Protein AF-A0A432F0V0-F1 (afdb_monomer_lite)

Sequence (83 aa):
IKGGRAAGQRFIENVELLSHLANVGDAKSLVIHPASTTHHRMDAKALQAAGISEGLIRLSVGLEDPQDLLQDLETALRAAQKA

Radius of gyration: 12.71 Å; chains: 1; bounding box: 31×26×32 Å

Structure (mmCIF, N/CA/C/O backbone):
data_AF-A0A432F0V0-F1
#
_entry.id   AF-A0A432F0V0-F1
#
loop_
_atom_site.group_PDB
_atom_site.id
_atom_site.type_symbol
_atom_site.label_atom_id
_atom_site.label_alt_id
_atom_site.label_comp_id
_atom_site.label_asym_id
_atom_site.label_entity_id
_atom_site.label_seq_id
_atom_site.pdbx_PDB_ins_code
_atom_site.Cartn_x
_atom_site.Cartn_y
_atom_site.Cartn_z
_atom_site.occupancy
_atom_site.B_iso_or_equiv
_atom_site.auth_seq_id
_atom_site.auth_comp_id
_atom_site.auth_asym_id
_atom_site.auth_atom_id
_atom_site.pdbx_PDB_model_num
ATOM 1 N N . ILE A 1 1 ? -1.619 -1.796 -8.258 1.00 92.62 1 ILE A N 1
ATOM 2 C CA . ILE A 1 1 ? -1.945 -0.389 -8.582 1.00 92.62 1 ILE A CA 1
ATOM 3 C C . ILE A 1 1 ? -1.697 -0.137 -10.064 1.00 92.62 1 ILE A C 1
ATOM 5 O O . ILE A 1 1 ? -0.654 -0.532 -10.577 1.00 92.62 1 ILE A O 1
ATOM 9 N N . LYS A 1 2 ? -2.670 0.457 -10.768 1.00 93.69 2 LYS A N 1
ATOM 10 C CA . LYS A 1 2 ? -2.500 0.882 -12.169 1.00 93.69 2 LYS A CA 1
ATOM 11 C C . LYS A 1 2 ? -1.520 2.061 -12.217 1.00 93.69 2 LYS A C 1
ATOM 13 O O . LYS A 1 2 ? -1.583 2.919 -11.344 1.00 93.69 2 LYS A O 1
ATOM 18 N N . GLY A 1 3 ? -0.621 2.079 -13.202 1.00 93.56 3 GLY A N 1
ATOM 19 C CA . GLY A 1 3 ? 0.479 3.056 -13.285 1.00 93.56 3 GLY A CA 1
ATOM 20 C C . GLY A 1 3 ? 1.836 2.549 -12.767 1.00 93.56 3 GLY A C 1
ATOM 21 O O . GLY A 1 3 ? 2.784 3.325 -12.676 1.00 93.56 3 GLY A O 1
ATOM 22 N N . GLY A 1 4 ? 1.946 1.252 -12.450 1.00 95.88 4 GLY A N 1
ATOM 23 C CA . GLY A 1 4 ? 3.222 0.578 -12.185 1.00 95.88 4 GLY A CA 1
ATOM 24 C C . GLY A 1 4 ? 3.995 1.157 -11.000 1.00 95.88 4 GLY A C 1
ATOM 25 O O . GLY A 1 4 ? 3.395 1.594 -10.015 1.00 95.88 4 GLY A O 1
ATOM 26 N N . A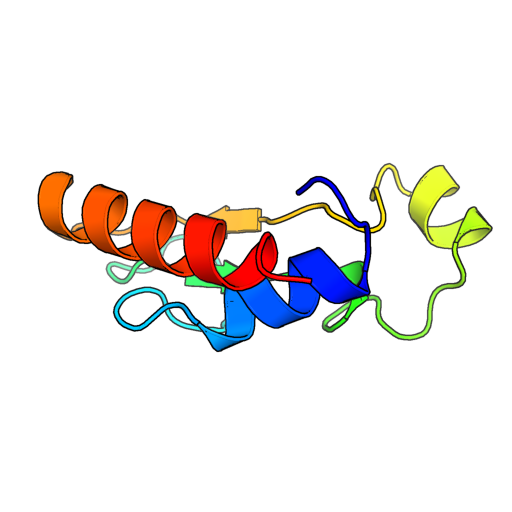RG A 1 5 ? 5.330 1.166 -11.117 1.00 95.69 5 ARG A N 1
ATOM 27 C CA . ARG A 1 5 ? 6.247 1.507 -10.019 1.00 95.69 5 ARG A CA 1
ATOM 28 C C . ARG A 1 5 ? 6.019 2.913 -9.472 1.00 95.69 5 ARG A C 1
ATOM 30 O O . ARG A 1 5 ? 5.990 3.096 -8.259 1.00 95.69 5 ARG A O 1
ATOM 37 N N . ALA A 1 6 ? 5.811 3.890 -10.355 1.00 96.19 6 ALA A N 1
ATOM 38 C CA . ALA A 1 6 ? 5.588 5.279 -9.965 1.00 96.19 6 ALA A CA 1
ATOM 39 C C . ALA A 1 6 ? 4.280 5.449 -9.179 1.00 96.19 6 ALA A C 1
ATOM 41 O O . ALA A 1 6 ? 4.270 6.077 -8.124 1.00 96.19 6 ALA A O 1
ATOM 42 N N . ALA A 1 7 ? 3.183 4.850 -9.653 1.00 97.50 7 ALA A N 1
ATOM 43 C CA . ALA A 1 7 ? 1.906 4.924 -8.949 1.00 97.50 7 ALA A CA 1
ATOM 44 C C . ALA A 1 7 ? 1.925 4.134 -7.630 1.00 97.50 7 ALA A C 1
ATOM 46 O O . ALA A 1 7 ? 1.351 4.585 -6.643 1.00 97.50 7 ALA A O 1
ATOM 47 N N . GLY A 1 8 ? 2.605 2.983 -7.586 1.00 97.00 8 GLY A N 1
ATOM 48 C CA . GLY A 1 8 ? 2.785 2.208 -6.357 1.00 97.00 8 GLY A CA 1
ATOM 49 C C . GLY A 1 8 ? 3.603 2.949 -5.297 1.00 97.00 8 GLY A C 1
ATOM 50 O O . GLY A 1 8 ? 3.230 2.935 -4.127 1.00 97.00 8 GLY A O 1
ATOM 51 N N . GLN A 1 9 ? 4.664 3.652 -5.706 1.00 96.75 9 GLN A N 1
ATOM 52 C CA . GLN A 1 9 ? 5.445 4.506 -4.812 1.00 96.75 9 GLN A CA 1
ATOM 53 C C . GLN A 1 9 ? 4.609 5.678 -4.279 1.00 96.75 9 GLN A C 1
ATOM 55 O O . GLN A 1 9 ? 4.538 5.861 -3.067 1.00 96.75 9 GLN A O 1
ATOM 60 N N . ARG A 1 10 ? 3.905 6.407 -5.157 1.00 97.06 10 ARG A N 1
ATOM 61 C CA . ARG A 1 10 ? 3.013 7.501 -4.736 1.00 97.06 10 ARG A CA 1
ATOM 62 C C . ARG A 1 10 ? 1.936 7.022 -3.770 1.00 97.06 10 ARG A C 1
ATOM 64 O O . ARG A 1 10 ? 1.639 7.720 -2.814 1.00 97.06 10 ARG A O 1
ATOM 71 N N . PHE A 1 11 ? 1.356 5.847 -4.017 1.00 97.88 11 PHE A N 1
ATOM 72 C CA . PHE A 1 11 ? 0.347 5.267 -3.137 1.00 97.88 11 PHE A CA 1
ATOM 73 C C . PHE A 1 11 ? 0.879 5.107 -1.712 1.00 97.88 11 PHE A C 1
ATOM 75 O O . PHE A 1 11 ? 0.259 5.615 -0.787 1.00 97.88 11 PHE A O 1
ATOM 82 N N . ILE A 1 12 ? 2.032 4.447 -1.536 1.00 96.75 12 ILE A N 1
ATOM 83 C CA . ILE A 1 12 ? 2.573 4.250 -0.188 1.00 96.75 12 ILE A CA 1
ATOM 84 C C . ILE A 1 12 ? 2.959 5.596 0.439 1.00 9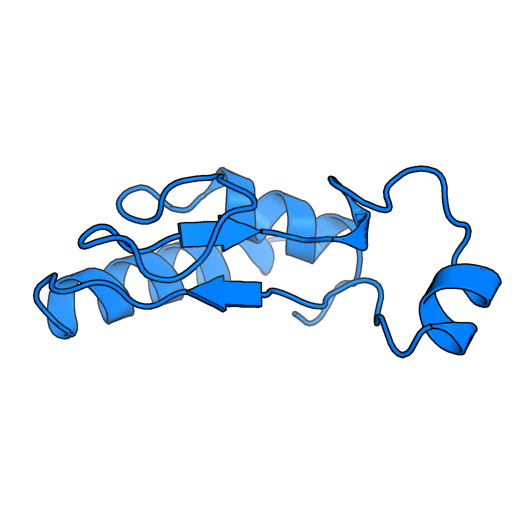6.75 12 ILE A C 1
ATOM 86 O O . ILE A 1 12 ? 2.591 5.872 1.562 1.00 96.75 12 ILE A O 1
ATOM 90 N N . GLU A 1 13 ? 3.572 6.521 -0.296 1.00 96.25 13 GLU A N 1
ATOM 91 C CA . GLU A 1 13 ? 3.936 7.845 0.241 1.00 96.25 13 GLU A CA 1
ATOM 92 C C . GLU A 1 13 ? 2.740 8.715 0.687 1.00 96.25 13 GLU A C 1
ATOM 94 O O . GLU A 1 13 ? 2.961 9.737 1.330 1.00 96.25 13 GLU A O 1
ATOM 99 N N . ASN A 1 14 ? 1.501 8.344 0.341 1.00 97.12 14 ASN A N 1
ATOM 100 C CA . ASN A 1 14 ? 0.282 9.096 0.661 1.00 97.12 14 ASN A CA 1
ATOM 101 C C . ASN A 1 14 ? -0.665 8.358 1.624 1.00 97.12 14 ASN A C 1
ATOM 103 O O . ASN A 1 14 ? -1.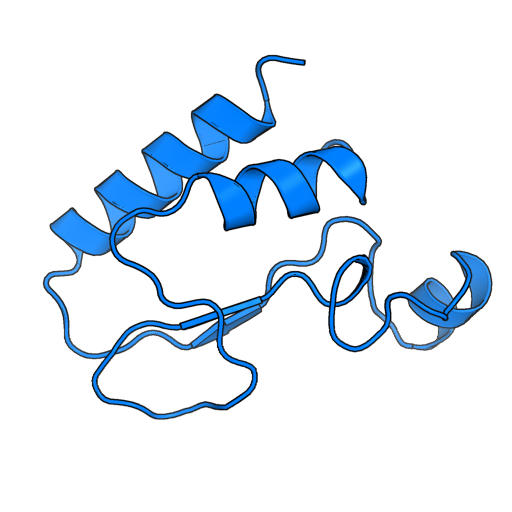804 8.796 1.778 1.00 97.12 14 ASN A O 1
ATOM 107 N N . VAL A 1 15 ? -0.239 7.251 2.240 1.00 97.06 15 VAL A N 1
ATOM 108 C CA . VAL A 1 15 ? -0.960 6.718 3.406 1.00 97.06 15 VAL A CA 1
ATOM 109 C C . VAL A 1 15 ? -0.588 7.520 4.654 1.00 97.06 15 VAL A C 1
ATOM 111 O O . VAL A 1 15 ? 0.570 7.900 4.836 1.00 97.06 15 VAL A O 1
ATOM 114 N N . GLU A 1 16 ? -1.564 7.779 5.513 1.00 96.38 16 GLU A N 1
ATOM 115 C CA . GLU A 1 16 ? -1.384 8.514 6.769 1.00 96.38 16 GLU A CA 1
ATOM 116 C C . GLU A 1 16 ? -1.525 7.600 7.993 1.00 96.38 16 GLU A C 1
ATOM 118 O O . GLU A 1 16 ? -0.887 7.845 9.020 1.00 96.38 16 GLU A O 1
ATOM 123 N N . LEU A 1 17 ? -2.321 6.530 7.886 1.00 97.06 17 LEU A N 1
ATOM 124 C CA . LEU A 1 17 ? -2.552 5.575 8.970 1.00 97.06 17 LEU A CA 1
ATOM 125 C C . LEU A 1 17 ? -1.623 4.359 8.865 1.00 97.06 17 LEU A C 1
ATOM 127 O O . LEU A 1 17 ? -1.014 3.946 9.858 1.00 97.06 17 LEU A O 1
ATOM 131 N N . LEU A 1 18 ? -1.497 3.776 7.669 1.00 97.12 18 LEU A N 1
ATOM 132 C CA . LEU A 1 18 ? -0.674 2.583 7.467 1.00 97.12 18 LEU A CA 1
ATOM 133 C C . LEU A 1 18 ? 0.829 2.896 7.581 1.00 97.12 18 LEU A C 1
ATOM 135 O O . LEU A 1 18 ? 1.340 3.865 7.028 1.00 97.12 18 LEU A O 1
ATOM 139 N N . SER A 1 19 ? 1.580 2.022 8.255 1.00 95.62 19 SER A N 1
ATOM 140 C CA . SER A 1 19 ? 3.022 2.205 8.479 1.00 95.62 19 SER A CA 1
ATOM 141 C C . SER A 1 19 ? 3.896 1.501 7.431 1.00 95.62 19 SER A C 1
ATOM 143 O O . SER A 1 19 ? 3.641 0.361 7.039 1.00 95.62 19 SER A O 1
ATOM 145 N N . HIS A 1 20 ? 4.990 2.147 7.016 1.00 93.50 20 HIS A N 1
ATOM 146 C CA . HIS A 1 20 ? 5.929 1.629 6.010 1.00 93.50 20 HIS A CA 1
ATOM 147 C C . HIS A 1 20 ? 6.922 0.631 6.601 1.00 93.50 20 HIS A C 1
ATOM 149 O O . HIS A 1 20 ? 8.088 0.957 6.831 1.00 93.50 20 HIS A O 1
ATOM 155 N N . LEU A 1 21 ? 6.472 -0.596 6.854 1.00 91.75 21 LEU A N 1
ATOM 156 C CA . LEU A 1 21 ? 7.314 -1.628 7.451 1.00 91.75 21 LEU A CA 1
ATOM 157 C C . LEU A 1 21 ? 7.195 -2.971 6.723 1.00 91.75 21 LEU A C 1
ATOM 159 O O . LEU A 1 21 ? 6.158 -3.345 6.174 1.00 91.75 21 LEU A O 1
ATOM 163 N N . ALA A 1 22 ? 8.307 -3.708 6.705 1.00 89.25 22 ALA A N 1
ATOM 164 C CA . ALA A 1 22 ? 8.427 -4.967 5.972 1.00 89.25 22 ALA A CA 1
ATOM 165 C C . ALA A 1 22 ? 7.971 -6.204 6.773 1.00 89.25 22 ALA A C 1
ATOM 167 O O . ALA A 1 22 ? 7.783 -7.267 6.170 1.00 89.25 22 ALA A O 1
ATOM 168 N N . ASN A 1 23 ? 7.743 -6.089 8.086 1.00 89.94 23 ASN A N 1
ATOM 169 C CA . ASN A 1 23 ? 7.203 -7.170 8.922 1.00 89.94 23 ASN A CA 1
ATOM 170 C C . ASN A 1 23 ? 5.707 -7.434 8.644 1.00 89.94 23 ASN A C 1
ATOM 172 O O . ASN A 1 23 ? 5.109 -6.818 7.759 1.00 89.94 23 ASN A O 1
ATOM 176 N N . VAL A 1 24 ? 5.137 -8.424 9.338 1.00 89.94 24 VAL A N 1
ATOM 177 C CA . VAL A 1 24 ? 3.745 -8.892 9.210 1.00 89.94 24 VAL A CA 1
ATOM 178 C C . VAL A 1 24 ? 3.234 -9.297 10.598 1.00 89.94 24 VAL A C 1
ATOM 180 O O . VAL A 1 24 ? 4.025 -9.788 11.403 1.00 89.94 24 VAL A O 1
ATOM 183 N N . GLY A 1 25 ? 1.933 -9.126 10.856 1.00 85.56 25 GLY A N 1
ATOM 184 C CA . GLY A 1 25 ? 1.271 -9.606 12.081 1.00 85.56 25 GLY A CA 1
ATOM 185 C C . GLY A 1 25 ? 1.376 -8.671 13.290 1.00 85.56 25 GLY A C 1
ATOM 186 O O . GLY A 1 25 ? 1.262 -9.130 14.422 1.00 85.56 25 GLY A O 1
ATOM 187 N N . ASP A 1 26 ? 1.622 -7.382 13.055 1.00 91.12 26 ASP A N 1
ATOM 188 C CA . ASP A 1 26 ? 1.566 -6.344 14.088 1.00 91.12 26 ASP A CA 1
ATOM 189 C C . ASP A 1 26 ? 0.104 -5.938 14.367 1.00 91.12 26 ASP A C 1
ATOM 191 O O . ASP A 1 26 ? -0.779 -6.146 13.533 1.00 91.12 26 ASP A O 1
ATOM 195 N N . ALA A 1 27 ? -0.155 -5.339 15.530 1.00 94.31 27 ALA A N 1
ATOM 196 C CA . ALA A 1 27 ? -1.436 -4.706 15.830 1.00 94.31 27 ALA A CA 1
ATOM 197 C C . ALA A 1 27 ? -1.687 -3.475 14.943 1.00 94.31 27 ALA A C 1
ATOM 199 O O . ALA A 1 27 ? -2.840 -3.107 14.735 1.00 94.31 27 ALA A O 1
ATOM 200 N N . LYS A 1 28 ? -0.620 -2.854 14.421 1.00 95.88 28 LYS A N 1
ATOM 201 C CA . LYS A 1 28 ? -0.703 -1.782 13.423 1.00 95.88 28 LYS A CA 1
ATOM 202 C C . LYS A 1 28 ? -0.744 -2.329 12.001 1.00 95.88 28 LYS A C 1
ATOM 204 O O . LYS A 1 28 ? 0.001 -3.246 11.654 1.00 95.88 28 LYS A O 1
ATOM 209 N N . SER A 1 29 ? -1.538 -1.693 11.154 1.00 98.06 29 SER A N 1
ATOM 210 C CA . SER A 1 29 ? -1.588 -1.949 9.725 1.00 98.06 29 SER A CA 1
ATOM 211 C C . SER A 1 29 ? -0.316 -1.465 9.035 1.00 98.06 29 SER A C 1
ATOM 213 O O . SER A 1 29 ? 0.153 -0.341 9.231 1.00 98.06 29 SER A O 1
ATOM 215 N N . LEU A 1 30 ? 0.254 -2.332 8.200 1.00 97.56 30 LEU A N 1
ATOM 216 C CA . LEU A 1 30 ? 1.519 -2.106 7.509 1.00 97.56 30 LEU A CA 1
ATOM 217 C C . LEU A 1 30 ? 1.321 -2.160 6.000 1.00 97.56 30 LEU A C 1
ATOM 219 O O . LEU A 1 30 ? 0.575 -2.997 5.481 1.00 97.56 30 LEU A O 1
ATOM 223 N N . VAL A 1 31 ? 2.063 -1.325 5.286 1.00 97.81 31 VAL A N 1
ATOM 224 C CA . VAL A 1 31 ? 2.053 -1.265 3.827 1.00 97.81 31 VAL A CA 1
ATOM 225 C C . VAL A 1 31 ? 3.469 -1.284 3.276 1.00 97.81 31 VAL A C 1
ATOM 227 O O . VAL A 1 31 ? 4.391 -0.678 3.822 1.00 97.81 31 VAL A O 1
ATOM 230 N N . ILE A 1 32 ? 3.651 -1.985 2.160 1.00 97.31 32 ILE A N 1
ATOM 231 C CA . ILE A 1 32 ? 4.890 -1.915 1.395 1.00 97.31 32 ILE A CA 1
ATOM 232 C C . ILE A 1 32 ? 4.631 -2.069 -0.102 1.00 97.31 32 ILE A C 1
ATOM 234 O O . ILE A 1 32 ? 3.774 -2.841 -0.537 1.00 97.31 32 ILE A O 1
ATOM 238 N N . HIS A 1 33 ? 5.423 -1.355 -0.896 1.00 97.62 33 HIS A N 1
ATOM 239 C CA . HIS A 1 33 ? 5.497 -1.496 -2.344 1.00 97.62 33 HIS A CA 1
ATOM 240 C C . HIS A 1 33 ? 6.837 -2.159 -2.703 1.00 97.62 33 HIS A C 1
ATOM 242 O O . HIS A 1 33 ? 7.865 -1.471 -2.735 1.00 97.62 33 HIS A O 1
ATOM 248 N N . PRO A 1 34 ? 6.890 -3.490 -2.925 1.00 97.06 34 PRO A N 1
ATOM 249 C CA . PRO A 1 34 ? 8.155 -4.213 -3.055 1.00 97.06 34 PRO A CA 1
ATOM 250 C C . PRO A 1 34 ? 9.062 -3.658 -4.157 1.00 97.06 34 PRO A C 1
ATOM 252 O O . PRO A 1 34 ? 10.263 -3.513 -3.937 1.00 97.06 34 PRO A O 1
ATOM 255 N N . ALA A 1 35 ? 8.487 -3.265 -5.299 1.00 97.31 35 ALA A N 1
ATOM 256 C CA . ALA A 1 35 ? 9.230 -2.771 -6.457 1.00 97.31 35 ALA A CA 1
ATOM 257 C C . ALA A 1 35 ? 9.965 -1.434 -6.218 1.00 97.31 35 ALA A C 1
ATOM 259 O O . ALA A 1 35 ? 10.934 -1.160 -6.920 1.00 97.31 35 ALA A O 1
ATOM 260 N N . SER A 1 36 ? 9.559 -0.614 -5.236 1.00 95.81 36 SER A N 1
ATOM 261 C CA . SER A 1 36 ? 10.297 0.607 -4.846 1.00 95.81 36 SER A CA 1
ATOM 262 C C . SER A 1 36 ? 11.009 0.501 -3.495 1.00 95.81 36 SER A C 1
ATOM 264 O O . SER A 1 36 ? 11.650 1.459 -3.078 1.00 95.81 36 SER A O 1
ATOM 266 N N . THR A 1 37 ? 10.914 -0.637 -2.801 1.00 95.88 37 THR A N 1
ATOM 267 C CA . THR A 1 37 ? 11.471 -0.808 -1.448 1.00 95.88 37 THR A CA 1
ATOM 268 C C . THR A 1 37 ? 12.370 -2.044 -1.369 1.00 9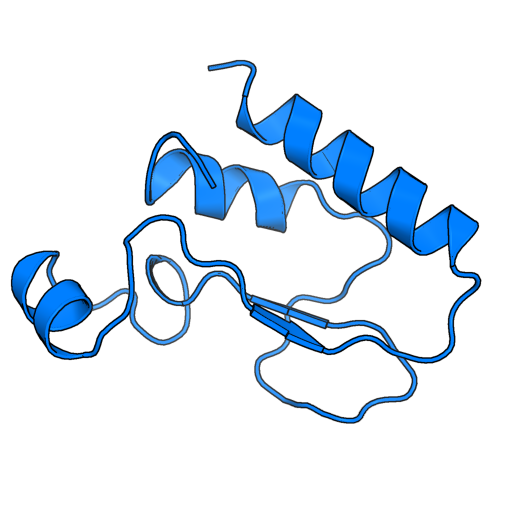5.88 37 THR A C 1
ATOM 270 O O . THR A 1 37 ? 13.519 -2.008 -1.805 1.00 95.88 37 THR A O 1
ATOM 273 N N . THR A 1 38 ? 11.869 -3.164 -0.854 1.00 95.31 38 THR A N 1
ATOM 274 C CA . THR A 1 38 ? 12.636 -4.393 -0.595 1.00 95.31 38 THR A CA 1
ATOM 275 C C . THR A 1 38 ? 13.274 -4.987 -1.848 1.00 95.31 38 THR A C 1
ATOM 277 O O . THR A 1 38 ? 14.357 -5.555 -1.763 1.00 95.31 38 THR A O 1
ATOM 280 N N . HIS A 1 39 ? 12.653 -4.802 -3.013 1.00 96.00 39 HIS A N 1
ATOM 281 C CA . HIS A 1 39 ? 13.103 -5.348 -4.292 1.00 96.00 39 HIS A CA 1
ATOM 282 C C . HIS A 1 39 ? 13.489 -4.239 -5.287 1.00 96.00 39 HIS A C 1
ATOM 284 O O . HIS A 1 39 ? 13.533 -4.480 -6.490 1.00 96.00 39 HIS A O 1
ATOM 290 N N . HIS A 1 40 ? 13.809 -3.025 -4.812 1.00 95.12 40 HIS A N 1
ATOM 291 C CA . HIS A 1 40 ? 14.103 -1.869 -5.677 1.00 95.12 40 HIS A CA 1
ATOM 292 C C . HIS A 1 40 ? 15.249 -2.099 -6.676 1.00 95.12 40 HIS A C 1
ATOM 294 O O . HIS A 1 40 ? 15.269 -1.476 -7.737 1.00 95.12 40 HIS A O 1
ATOM 300 N N . ARG A 1 41 ? 16.195 -2.993 -6.350 1.00 96.38 41 ARG A N 1
ATOM 301 C CA . ARG A 1 41 ? 17.342 -3.346 -7.207 1.00 96.38 41 ARG A CA 1
ATOM 302 C C . ARG A 1 41 ? 17.003 -4.333 -8.323 1.00 96.38 41 ARG A C 1
ATOM 304 O O . ARG A 1 41 ? 17.842 -4.559 -9.187 1.00 96.38 41 ARG A O 1
ATOM 311 N N . MET A 1 42 ? 15.821 -4.947 -8.297 1.00 97.25 42 MET A N 1
ATOM 312 C CA . MET A 1 42 ? 15.390 -5.855 -9.354 1.00 97.25 42 MET A CA 1
ATOM 313 C C . MET A 1 42 ? 14.838 -5.061 -10.538 1.00 97.25 42 MET A C 1
ATOM 315 O O . MET A 1 42 ? 14.045 -4.123 -10.380 1.00 97.25 42 MET A O 1
ATOM 319 N N . ASP A 1 43 ? 15.255 -5.464 -11.736 1.00 96.38 43 ASP A N 1
ATOM 320 C CA . ASP A 1 43 ? 14.661 -4.977 -12.974 1.00 96.38 43 ASP A CA 1
ATOM 321 C C . ASP A 1 43 ? 13.251 -5.562 -13.184 1.00 96.38 43 ASP A C 1
ATOM 323 O O . ASP A 1 43 ? 12.800 -6.464 -12.469 1.00 96.38 43 ASP A O 1
ATOM 327 N N . ALA A 1 44 ? 12.532 -5.034 -14.175 1.00 95.19 44 ALA A N 1
ATOM 328 C CA . ALA A 1 44 ? 11.156 -5.439 -14.451 1.00 95.19 44 ALA A CA 1
ATOM 329 C C . ALA A 1 44 ? 11.025 -6.938 -14.786 1.00 95.19 44 ALA A C 1
ATOM 331 O O . ALA A 1 44 ? 10.039 -7.570 -14.405 1.00 95.19 44 ALA A O 1
ATOM 332 N N . LYS A 1 45 ? 12.022 -7.528 -15.458 1.00 97.31 45 LYS A N 1
ATOM 333 C CA . LYS A 1 45 ? 11.999 -8.940 -15.860 1.00 97.31 45 LYS A CA 1
ATOM 334 C C . LYS A 1 45 ? 12.193 -9.856 -14.653 1.00 97.31 45 LYS A C 1
ATOM 336 O O . LYS A 1 45 ? 11.475 -10.844 -14.515 1.00 97.31 45 LYS A O 1
ATOM 341 N N . ALA A 1 46 ? 13.132 -9.522 -13.775 1.00 97.62 46 ALA A N 1
ATOM 342 C CA . ALA A 1 46 ? 13.387 -10.251 -12.543 1.00 97.62 46 ALA A CA 1
ATOM 343 C C . ALA A 1 46 ? 12.187 -10.164 -11.588 1.00 97.62 46 ALA A C 1
ATOM 345 O O . ALA A 1 46 ? 11.795 -11.178 -11.012 1.00 97.62 46 ALA A O 1
ATOM 346 N N . LEU A 1 47 ? 11.568 -8.983 -11.454 1.00 97.56 47 LEU A N 1
ATOM 347 C CA . LEU A 1 47 ? 10.344 -8.811 -10.663 1.00 97.56 47 LEU A CA 1
ATOM 348 C C . LEU A 1 47 ? 9.207 -9.688 -11.198 1.00 97.56 47 LEU A C 1
ATOM 350 O O . LEU A 1 47 ? 8.598 -10.437 -10.434 1.00 97.56 47 LEU A O 1
ATOM 354 N N . GLN A 1 48 ? 8.971 -9.658 -12.512 1.00 96.88 48 GLN A N 1
ATOM 355 C CA . GLN A 1 48 ? 7.945 -10.481 -13.146 1.00 96.88 48 GLN A CA 1
ATOM 356 C C . GLN A 1 48 ? 8.207 -11.980 -12.945 1.00 96.88 48 GLN A C 1
ATOM 358 O O . GLN A 1 48 ? 7.279 -12.718 -12.619 1.00 96.88 48 GLN A O 1
ATOM 363 N N . ALA A 1 49 ? 9.460 -12.427 -13.088 1.00 97.81 49 ALA A N 1
ATOM 364 C CA . ALA A 1 49 ? 9.849 -13.817 -12.843 1.00 97.81 49 ALA A CA 1
ATOM 365 C C . ALA A 1 49 ? 9.615 -14.250 -11.383 1.00 97.81 49 ALA A C 1
ATOM 367 O O . ALA A 1 49 ? 9.308 -15.412 -11.133 1.00 97.81 49 ALA A O 1
ATOM 368 N N . ALA A 1 50 ? 9.704 -13.315 -10.433 1.00 96.81 50 ALA A N 1
ATOM 369 C CA . ALA A 1 50 ? 9.377 -13.528 -9.024 1.00 96.81 50 ALA A CA 1
ATOM 370 C C . ALA A 1 50 ? 7.871 -13.391 -8.704 1.00 96.81 50 ALA A C 1
ATOM 372 O O . ALA A 1 50 ? 7.484 -13.471 -7.540 1.00 96.81 50 ALA A O 1
ATOM 373 N N . GLY A 1 51 ? 7.012 -13.156 -9.704 1.00 96.75 51 GLY A N 1
ATOM 374 C CA . GLY A 1 51 ? 5.573 -12.942 -9.508 1.00 96.75 51 GLY A CA 1
ATOM 375 C C . GLY A 1 51 ? 5.214 -11.568 -8.930 1.00 96.75 51 GLY A C 1
ATOM 376 O O . GLY A 1 51 ? 4.086 -11.354 -8.486 1.00 96.75 51 GLY A O 1
ATOM 377 N N . ILE A 1 52 ? 6.151 -10.619 -8.937 1.00 97.38 52 ILE A N 1
ATOM 378 C CA . ILE A 1 52 ? 5.962 -9.266 -8.413 1.00 97.38 52 ILE A CA 1
ATOM 379 C C . ILE A 1 52 ? 5.666 -8.333 -9.584 1.00 97.38 52 ILE A C 1
ATOM 381 O O . ILE A 1 52 ? 6.542 -8.007 -10.382 1.00 97.38 52 ILE A O 1
ATOM 385 N N . SER A 1 53 ? 4.422 -7.864 -9.690 1.00 97.25 53 SER A N 1
ATOM 386 C CA . SER A 1 53 ? 4.118 -6.771 -10.621 1.00 97.25 53 SER A CA 1
ATOM 387 C C . SER A 1 53 ? 4.714 -5.455 -10.114 1.00 97.25 53 SER A C 1
ATOM 389 O O . SER A 1 53 ? 4.780 -5.220 -8.907 1.00 97.25 53 SER A O 1
ATOM 391 N N . GLU A 1 54 ? 5.076 -4.552 -11.025 1.00 97.00 54 GLU A N 1
ATOM 392 C CA . GLU A 1 54 ? 5.641 -3.249 -10.652 1.00 97.00 54 GLU A CA 1
ATOM 393 C C . GLU A 1 54 ? 4.685 -2.348 -9.869 1.00 97.00 54 GLU A C 1
ATOM 395 O O . GLU A 1 54 ? 5.131 -1.350 -9.334 1.00 97.00 54 GLU A O 1
ATOM 400 N N . GLY A 1 55 ? 3.389 -2.660 -9.819 1.00 97.00 55 GLY A N 1
ATOM 401 C CA . GLY A 1 55 ? 2.412 -1.938 -9.003 1.00 97.00 55 GLY A CA 1
ATOM 402 C C . GLY A 1 55 ? 1.883 -2.760 -7.829 1.00 97.00 55 GLY A C 1
ATOM 403 O O . GLY A 1 55 ? 0.807 -2.438 -7.320 1.00 97.00 55 GLY A O 1
ATOM 404 N N . LEU A 1 56 ? 2.537 -3.865 -7.456 1.00 97.88 56 LEU A N 1
ATOM 405 C CA . LEU A 1 56 ? 2.085 -4.731 -6.367 1.00 97.88 56 LEU A CA 1
ATOM 406 C C . LEU A 1 56 ? 2.208 -4.004 -5.026 1.00 97.88 56 LEU A C 1
ATOM 408 O O . LEU A 1 56 ? 3.291 -3.574 -4.651 1.00 97.88 56 LEU A O 1
ATOM 412 N N . ILE A 1 57 ? 1.114 -3.935 -4.276 1.00 97.75 57 ILE A N 1
ATOM 413 C CA . ILE A 1 57 ? 1.110 -3.461 -2.893 1.00 97.75 57 ILE A CA 1
ATOM 414 C C . ILE A 1 57 ? 0.855 -4.660 -1.996 1.00 97.75 57 ILE A C 1
ATOM 416 O O . ILE A 1 57 ? -0.047 -5.454 -2.266 1.00 97.75 57 ILE A O 1
ATOM 420 N N . ARG A 1 58 ? 1.645 -4.785 -0.932 1.00 97.06 58 ARG A N 1
ATOM 421 C CA . ARG A 1 58 ? 1.415 -5.764 0.126 1.00 97.06 58 ARG A CA 1
ATOM 422 C C . ARG A 1 58 ? 0.915 -5.029 1.363 1.00 97.06 58 ARG A C 1
ATOM 424 O O . ARG A 1 58 ? 1.587 -4.118 1.843 1.00 97.06 58 ARG A O 1
ATOM 431 N N . LEU A 1 59 ? -0.226 -5.476 1.877 1.00 96.94 59 LEU A N 1
ATOM 432 C CA . LEU A 1 59 ? -0.832 -4.996 3.114 1.00 96.94 59 LEU A CA 1
ATOM 433 C C . LEU A 1 59 ? -0.732 -6.087 4.185 1.00 96.94 59 LEU A C 1
ATOM 435 O O . LEU A 1 59 ? -0.982 -7.257 3.898 1.00 96.94 59 LEU A O 1
ATOM 439 N N . SER A 1 60 ? -0.372 -5.702 5.404 1.00 97.31 60 SER A N 1
ATOM 440 C CA . SER A 1 60 ? -0.586 -6.497 6.616 1.00 97.31 60 SER A CA 1
ATOM 441 C C . SER A 1 60 ? -1.614 -5.742 7.439 1.00 97.31 60 SER A C 1
ATOM 443 O O . SER A 1 60 ? -1.287 -4.685 7.961 1.00 97.31 60 SER A O 1
ATOM 445 N N . VAL A 1 61 ? -2.844 -6.240 7.507 1.00 97.19 61 VAL A N 1
ATOM 446 C CA . VAL A 1 61 ? -3.942 -5.548 8.195 1.00 97.19 61 VAL A CA 1
ATOM 447 C C . VAL A 1 61 ? -3.834 -5.791 9.700 1.00 97.19 61 VAL A C 1
ATOM 449 O O . VAL A 1 61 ? -3.710 -6.940 10.125 1.00 97.19 61 VAL A O 1
ATOM 452 N N . GLY A 1 62 ? -3.828 -4.703 10.464 1.00 96.88 62 GLY A N 1
ATOM 453 C CA . GLY A 1 62 ? -3.791 -4.673 11.921 1.00 96.88 62 GLY A CA 1
ATOM 454 C C . GLY A 1 62 ? -5.188 -4.718 12.542 1.00 96.88 62 GLY A C 1
ATOM 455 O O . GLY A 1 62 ? -6.099 -5.358 12.014 1.00 96.88 62 GLY A O 1
ATOM 456 N N . LEU A 1 63 ? -5.336 -4.062 13.693 1.00 97.50 63 LEU A N 1
ATOM 457 C CA . LEU A 1 63 ? -6.540 -4.077 14.533 1.00 97.50 63 LEU A CA 1
ATOM 458 C C . LEU A 1 63 ? -7.263 -2.719 14.590 1.00 97.50 63 LEU A C 1
ATOM 460 O O . LEU A 1 63 ? -8.089 -2.507 15.478 1.00 97.50 63 LEU A O 1
ATOM 464 N N . GLU A 1 64 ? -6.930 -1.789 13.694 1.00 97.88 64 GLU A N 1
ATOM 465 C CA . G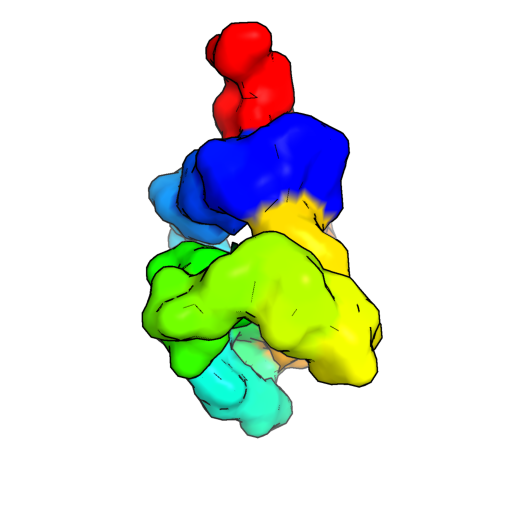LU A 1 64 ? -7.598 -0.488 13.590 1.00 97.88 64 GLU A CA 1
ATOM 466 C C . GLU A 1 64 ? -9.068 -0.605 13.152 1.00 97.88 64 GLU A C 1
ATOM 468 O O . GLU A 1 64 ? -9.523 -1.657 12.693 1.00 97.88 64 GLU A O 1
ATOM 473 N N . ASP A 1 65 ? -9.818 0.498 13.269 1.00 98.31 65 ASP A N 1
ATOM 474 C CA . ASP A 1 65 ? -11.178 0.560 12.741 1.00 98.31 65 ASP A CA 1
ATOM 475 C C . ASP A 1 65 ? -11.163 0.346 11.211 1.00 98.31 65 ASP A C 1
ATOM 477 O O . ASP A 1 65 ? -10.417 1.023 10.491 1.00 98.31 65 ASP A O 1
ATOM 481 N N . PRO A 1 66 ? -11.981 -0.580 10.674 1.00 97.88 66 PRO A N 1
ATOM 482 C CA . PRO A 1 66 ? -12.033 -0.829 9.239 1.00 97.88 66 PRO A CA 1
ATOM 483 C C . PRO A 1 66 ? -12.383 0.407 8.398 1.00 97.88 66 PRO A C 1
ATOM 485 O O . PRO A 1 66 ? -11.940 0.491 7.254 1.00 97.88 66 PRO A O 1
ATOM 488 N N . GLN A 1 67 ? -13.170 1.351 8.921 1.00 98.44 67 GLN A N 1
ATOM 489 C CA . GLN A 1 67 ? -13.528 2.584 8.212 1.00 98.44 67 GLN A CA 1
ATOM 490 C C . GLN A 1 67 ? -12.330 3.517 8.067 1.00 98.44 67 GLN A C 1
ATOM 492 O O . GLN A 1 67 ? -12.111 4.043 6.976 1.00 98.44 67 GLN A O 1
ATOM 497 N N . ASP A 1 68 ? -11.518 3.654 9.115 1.00 98.12 68 ASP A N 1
ATOM 498 C CA . ASP A 1 68 ? -10.300 4.467 9.070 1.00 98.12 68 ASP A CA 1
ATOM 499 C C . ASP A 1 68 ? -9.307 3.890 8.049 1.00 98.12 68 ASP A C 1
ATOM 501 O O . ASP A 1 68 ? -8.744 4.618 7.229 1.00 98.12 68 ASP A O 1
ATOM 505 N N . LEU A 1 69 ? -9.161 2.558 8.018 1.00 98.12 69 LEU A N 1
ATOM 506 C CA . LEU A 1 69 ? -8.327 1.869 7.029 1.00 98.12 69 LEU A CA 1
ATOM 507 C C . LEU A 1 69 ? -8.836 2.068 5.599 1.00 98.12 69 LEU A C 1
ATOM 509 O O . LEU A 1 69 ? -8.047 2.341 4.695 1.00 98.12 69 LEU A O 1
ATOM 513 N N . LE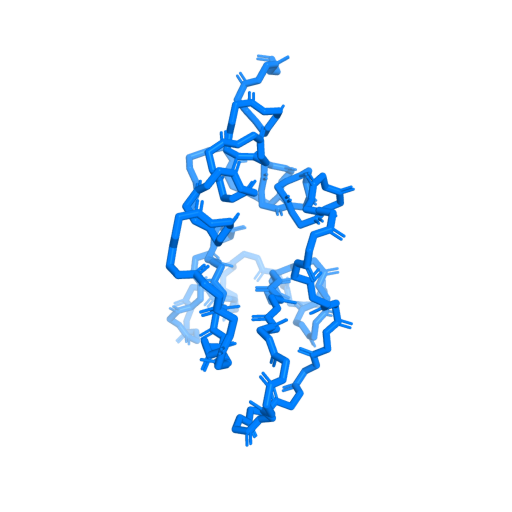U A 1 70 ? -10.145 1.938 5.369 1.00 98.19 70 LEU A N 1
ATOM 514 C CA . LEU A 1 70 ? -10.731 2.170 4.049 1.00 98.19 70 LEU A CA 1
ATOM 515 C C . LEU A 1 70 ? -10.524 3.619 3.599 1.00 98.19 70 LEU A C 1
ATOM 517 O O . LEU A 1 70 ? -10.114 3.844 2.459 1.00 98.19 70 LEU A O 1
ATOM 521 N N . GLN A 1 71 ? -10.746 4.589 4.486 1.00 98.44 71 GLN A N 1
ATOM 522 C CA . GLN A 1 71 ? -10.562 6.007 4.186 1.00 98.44 71 GLN A CA 1
ATOM 523 C C . GLN A 1 71 ? -9.107 6.338 3.823 1.00 98.44 71 GLN A C 1
ATOM 525 O O . GLN A 1 71 ? -8.870 7.083 2.861 1.00 98.44 71 GLN A O 1
ATOM 530 N N . ASP A 1 72 ? -8.143 5.769 4.548 1.00 98.25 72 ASP A N 1
ATOM 531 C CA . ASP A 1 72 ? -6.717 5.949 4.270 1.00 98.25 72 ASP A CA 1
ATOM 532 C C . ASP A 1 72 ? -6.344 5.363 2.898 1.00 98.25 72 ASP A C 1
ATOM 534 O O . ASP A 1 72 ? -5.798 6.051 2.029 1.00 98.25 72 ASP A O 1
ATOM 538 N N . LEU A 1 73 ? -6.757 4.116 2.638 1.00 97.81 73 LEU A N 1
ATOM 539 C CA . LEU A 1 73 ? -6.519 3.441 1.361 1.00 97.81 73 LEU A CA 1
ATOM 540 C C . LEU A 1 73 ? -7.155 4.189 0.184 1.00 97.81 73 LEU A C 1
ATOM 542 O O . LEU A 1 73 ? -6.525 4.338 -0.864 1.00 97.81 73 LEU A O 1
ATOM 546 N N . GLU A 1 74 ? -8.388 4.675 0.323 1.00 97.81 74 GLU A N 1
ATOM 547 C CA . GLU A 1 74 ? -9.047 5.448 -0.728 1.00 97.81 74 GLU A CA 1
ATOM 548 C C . GLU A 1 74 ? -8.315 6.757 -1.037 1.00 97.81 74 GLU A C 1
ATOM 550 O O . GLU A 1 74 ? -8.179 7.140 -2.204 1.00 97.81 74 GLU A O 1
ATOM 555 N N . THR A 1 75 ? -7.859 7.459 -0.002 1.00 97.25 75 THR A N 1
ATOM 556 C CA . THR A 1 75 ? -7.144 8.732 -0.143 1.00 97.25 75 THR A CA 1
ATOM 557 C C . THR A 1 75 ? -5.811 8.520 -0.851 1.00 97.25 75 THR A C 1
ATOM 559 O O . THR A 1 75 ? -5.551 9.174 -1.869 1.00 97.25 75 THR A O 1
ATOM 562 N N . ALA A 1 76 ? -5.042 7.520 -0.420 1.00 97.31 76 ALA A N 1
ATOM 563 C CA . ALA A 1 76 ? -3.798 7.114 -1.059 1.00 97.31 76 ALA A CA 1
ATOM 564 C C . ALA A 1 76 ? -4.007 6.642 -2.513 1.00 97.31 76 ALA A C 1
ATOM 566 O O . ALA A 1 76 ? -3.241 7.006 -3.412 1.00 97.31 76 ALA A O 1
ATOM 567 N N . LEU A 1 77 ? -5.074 5.880 -2.794 1.00 96.94 77 LEU A N 1
ATOM 568 C CA . LEU A 1 77 ? -5.431 5.462 -4.157 1.00 96.94 77 LEU A CA 1
ATOM 569 C C . LEU A 1 77 ? -5.741 6.663 -5.052 1.00 96.94 77 LEU A C 1
ATOM 571 O O . LEU A 1 77 ? -5.242 6.730 -6.178 1.00 96.94 77 LEU A O 1
ATOM 575 N N . ARG A 1 78 ? -6.536 7.624 -4.567 1.00 96.88 78 ARG A N 1
ATOM 576 C CA . ARG A 1 78 ? -6.849 8.854 -5.307 1.00 96.88 78 ARG A CA 1
ATOM 577 C C . ARG A 1 78 ? -5.585 9.662 -5.594 1.00 96.88 78 ARG A C 1
ATOM 579 O O . ARG A 1 78 ? -5.413 10.109 -6.725 1.00 96.88 78 ARG A O 1
ATOM 586 N N . ALA A 1 79 ? -4.694 9.822 -4.616 1.00 95.38 79 ALA A N 1
ATOM 587 C CA . ALA A 1 79 ? -3.422 10.522 -4.797 1.00 95.38 79 ALA A CA 1
ATOM 588 C C . ALA A 1 79 ? -2.539 9.848 -5.863 1.00 95.38 79 ALA A C 1
ATOM 590 O O . ALA A 1 79 ? -2.008 10.518 -6.751 1.00 95.38 79 ALA A O 1
ATOM 591 N N . ALA A 1 80 ? -2.460 8.516 -5.848 1.00 96.12 80 ALA A N 1
ATOM 592 C CA . ALA A 1 80 ? -1.662 7.746 -6.798 1.00 96.12 80 ALA A CA 1
ATOM 593 C C . ALA A 1 80 ? -2.132 7.862 -8.259 1.00 96.12 80 ALA A C 1
ATOM 595 O O . ALA A 1 80 ? -1.320 7.683 -9.166 1.00 96.12 80 ALA A O 1
ATOM 596 N N . GLN A 1 81 ? -3.420 8.139 -8.500 1.00 92.88 81 GLN A N 1
ATOM 597 C CA . GLN A 1 81 ? -3.999 8.229 -9.850 1.00 92.88 81 GLN A CA 1
ATOM 598 C C . GLN A 1 81 ? -4.028 9.650 -10.439 1.00 92.88 81 GLN A C 1
ATOM 600 O O . GLN A 1 81 ? -4.348 9.796 -11.614 1.00 92.88 81 GLN A O 1
ATOM 605 N N . LYS A 1 82 ? -3.688 10.699 -9.679 1.00 83.56 82 LYS A N 1
ATOM 606 C CA . LYS A 1 82 ? -3.682 12.103 -10.154 1.00 83.56 82 LYS A CA 1
ATOM 607 C C . LYS A 1 82 ? -2.460 12.460 -11.033 1.00 83.56 82 LYS A C 1
ATOM 609 O O . LYS A 1 82 ? -1.967 13.581 -10.961 1.00 83.56 82 LYS A O 1
ATOM 614 N N . ALA A 1 83 ? -1.931 11.506 -11.802 1.00 57.84 83 ALA A N 1
ATOM 615 C CA . ALA A 1 83 ? -0.727 11.666 -12.624 1.00 57.84 83 ALA A CA 1
ATOM 616 C C . ALA A 1 83 ? -1.052 12.063 -14.067 1.00 57.84 83 ALA A C 1
ATOM 618 O O . ALA A 1 83 ? -1.925 11.397 -14.665 1.00 57.84 83 ALA A O 1
#

pLDDT: mean 95.61, std 4.95, range [57.84, 98.44]

Secondary structure (DSSP, 8-state):
-TTHHHHHHHHHHT-SSSB--S--S-SS-EEE-GGGTTTTTS-HHHHHHTT--TT--EEE--SS-HHHHHHHHHHHHHHHH--

Foldseek 3Di:
DPPFQQLLVQLVVQQDQADDDDDADELGKHKDQCCVPVVVVDDQVRCVVVVHTRNDMDIRDHNDDVVSVVVRNVRSNVRSPPD